Protein AF-A0AA42U5P4-F1 (afdb_monomer_lite)

Structure (mmCIF, N/CA/C/O backbone):
data_AF-A0AA42U5P4-F1
#
_entry.id   AF-A0AA42U5P4-F1
#
loop_
_atom_site.group_PDB
_atom_site.id
_atom_site.type_symbol
_atom_site.label_atom_id
_atom_site.label_alt_id
_atom_site.label_comp_id
_atom_site.label_asym_id
_atom_site.label_entity_id
_atom_site.label_seq_id
_atom_site.pdbx_PDB_ins_code
_atom_site.Cartn_x
_atom_site.Cartn_y
_atom_site.Cartn_z
_atom_site.occupancy
_atom_site.B_iso_or_equiv
_atom_site.auth_seq_id
_atom_site.auth_comp_id
_atom_site.auth_asym_id
_atom_site.auth_atom_id
_atom_site.pdbx_PDB_model_num
ATOM 1 N N . MET A 1 1 ? 31.113 5.257 3.069 1.00 41.31 1 MET A N 1
ATOM 2 C CA . MET A 1 1 ? 30.016 6.039 3.674 1.00 41.31 1 MET A CA 1
ATOM 3 C C . MET A 1 1 ? 28.881 5.056 3.934 1.00 41.31 1 MET A C 1
ATOM 5 O O . MET A 1 1 ? 28.190 4.724 2.992 1.00 41.31 1 MET A O 1
ATOM 9 N N . VAL A 1 2 ? 28.807 4.456 5.130 1.00 47.72 2 VAL A N 1
ATOM 10 C CA . VAL A 1 2 ? 27.861 3.355 5.463 1.00 47.72 2 VAL A CA 1
ATOM 11 C C . VAL A 1 2 ? 27.325 3.454 6.905 1.00 47.72 2 VAL A C 1
ATOM 13 O O . VAL A 1 2 ? 26.933 2.459 7.496 1.00 47.72 2 VAL A O 1
ATOM 16 N N . ALA A 1 3 ? 27.365 4.644 7.515 1.00 45.28 3 ALA A N 1
ATOM 17 C CA . ALA A 1 3 ? 27.029 4.824 8.934 1.00 45.28 3 ALA A CA 1
ATOM 18 C C . ALA A 1 3 ? 25.597 5.336 9.193 1.00 45.28 3 ALA A C 1
ATOM 20 O O . ALA A 1 3 ? 25.188 5.379 10.349 1.00 45.28 3 ALA A O 1
ATOM 21 N N . ASP A 1 4 ? 24.846 5.714 8.151 1.00 49.38 4 ASP A N 1
ATOM 22 C CA . ASP A 1 4 ? 23.522 6.346 8.302 1.00 49.38 4 ASP A CA 1
ATOM 23 C C . ASP A 1 4 ? 22.351 5.339 8.248 1.00 49.38 4 ASP A C 1
ATOM 25 O O . ASP A 1 4 ? 21.354 5.505 8.946 1.00 49.38 4 ASP A O 1
ATOM 29 N N . ASP A 1 5 ? 22.510 4.227 7.518 1.00 53.06 5 ASP A N 1
ATOM 30 C CA . ASP A 1 5 ? 21.469 3.196 7.340 1.00 53.06 5 ASP A CA 1
ATOM 31 C C . ASP A 1 5 ? 21.070 2.504 8.662 1.00 53.06 5 ASP A C 1
ATOM 33 O O . ASP A 1 5 ? 19.889 2.315 8.968 1.00 53.06 5 ASP A O 1
ATOM 37 N N . SER A 1 6 ? 22.058 2.226 9.521 1.00 57.41 6 SER A N 1
ATOM 38 C CA . SER A 1 6 ? 21.865 1.508 10.786 1.00 57.41 6 SER A CA 1
ATOM 39 C C . SER A 1 6 ? 20.959 2.240 11.781 1.00 57.41 6 SER A C 1
ATOM 41 O O . SER A 1 6 ? 20.293 1.591 12.586 1.00 57.41 6 SER A O 1
ATOM 43 N N . LEU A 1 7 ? 20.935 3.577 11.760 1.00 61.00 7 LEU A N 1
ATOM 44 C CA . LEU A 1 7 ? 20.117 4.391 12.671 1.00 61.00 7 LEU A CA 1
ATOM 45 C C . LEU A 1 7 ? 18.670 4.523 12.181 1.00 61.00 7 LEU A C 1
ATOM 47 O O . LEU A 1 7 ? 17.752 4.661 12.994 1.00 61.00 7 LEU A O 1
ATOM 51 N N . SER A 1 8 ? 18.465 4.471 10.866 1.00 63.03 8 SER A N 1
ATOM 52 C CA . SER A 1 8 ? 17.144 4.528 10.239 1.00 63.03 8 SER A CA 1
ATOM 53 C C . SER A 1 8 ? 16.389 3.221 10.467 1.00 63.03 8 SER A C 1
ATOM 55 O O . SER A 1 8 ? 15.308 3.249 11.047 1.00 63.03 8 SER A O 1
ATOM 57 N N . VAL A 1 9 ? 17.020 2.070 10.199 1.00 65.62 9 VAL A N 1
ATOM 58 C CA . VAL A 1 9 ? 16.452 0.737 10.488 1.00 65.62 9 VAL A CA 1
ATOM 59 C C . VAL A 1 9 ? 16.065 0.560 11.960 1.00 65.62 9 VAL A C 1
ATOM 61 O O . VAL A 1 9 ? 15.030 -0.035 12.266 1.00 65.62 9 VAL A O 1
ATOM 64 N N . GLN A 1 10 ? 16.881 1.073 12.885 1.00 65.00 10 GLN A N 1
ATOM 65 C CA . GLN A 1 10 ? 16.628 0.927 14.320 1.00 65.00 10 GLN A CA 1
ATOM 66 C C . GLN A 1 10 ? 15.450 1.790 14.786 1.00 65.00 10 GLN A C 1
ATOM 68 O O . GLN A 1 10 ? 14.668 1.347 15.625 1.00 65.00 10 GLN A O 1
ATOM 73 N N . ARG A 1 11 ? 15.276 2.987 14.207 1.00 67.88 11 ARG A N 1
ATOM 74 C CA . ARG A 1 11 ? 14.100 3.830 14.464 1.00 67.88 11 ARG A CA 1
ATOM 75 C C . ARG A 1 11 ? 12.823 3.190 13.938 1.00 67.88 11 ARG A C 1
ATOM 77 O O . ARG A 1 11 ? 11.856 3.111 14.688 1.00 67.88 11 ARG A O 1
ATOM 84 N N . THR A 1 12 ? 12.842 2.660 12.716 1.00 71.69 12 THR A N 1
ATOM 85 C CA . THR A 1 12 ? 11.687 1.955 12.153 1.00 71.69 12 THR A CA 1
ATOM 86 C C . THR A 1 12 ? 11.296 0.754 13.014 1.00 71.69 12 THR A C 1
ATOM 88 O O . THR A 1 12 ? 10.121 0.555 13.307 1.00 71.69 12 THR A O 1
ATOM 91 N N . ALA A 1 13 ? 12.275 -0.038 13.463 1.00 71.19 13 ALA A N 1
ATOM 92 C CA . ALA A 1 13 ? 12.022 -1.213 14.293 1.00 71.19 13 ALA A CA 1
ATOM 93 C C . ALA A 1 13 ? 11.376 -0.856 15.641 1.00 71.19 13 ALA A C 1
ATOM 95 O O . ALA A 1 13 ? 10.461 -1.559 16.069 1.00 71.19 13 ALA A O 1
ATOM 96 N N . SER A 1 14 ? 11.815 0.232 16.280 1.00 74.56 14 SER A N 1
ATOM 97 C CA . SER A 1 14 ? 11.209 0.735 17.517 1.00 74.56 14 SER A CA 1
ATOM 98 C C . SER A 1 14 ? 9.779 1.221 17.283 1.00 74.56 14 SER A C 1
ATOM 100 O O . SER A 1 14 ? 8.873 0.748 17.958 1.00 7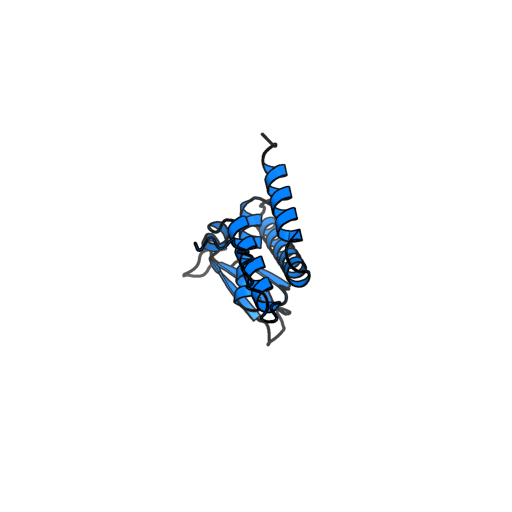4.56 14 SER A O 1
ATOM 102 N N . SER A 1 15 ? 9.545 2.054 16.265 1.00 75.00 15 SER A N 1
ATOM 103 C CA . SER A 1 15 ? 8.199 2.555 15.951 1.00 75.00 15 SER A CA 1
ATOM 104 C C . SER A 1 15 ? 7.228 1.439 15.550 1.00 75.00 15 SER A C 1
ATOM 106 O O . SER A 1 15 ? 6.056 1.476 15.900 1.00 75.00 15 SER A O 1
ATOM 108 N N . VAL A 1 16 ? 7.702 0.393 14.865 1.00 78.31 16 VAL A N 1
ATOM 109 C CA . VAL A 1 16 ? 6.887 -0.792 14.543 1.00 78.31 16 VAL A CA 1
ATOM 110 C C . VAL A 1 16 ? 6.649 -1.678 15.772 1.00 78.31 16 VAL A C 1
ATOM 112 O O . VAL A 1 16 ? 5.648 -2.390 15.826 1.00 78.31 16 VAL A O 1
ATOM 115 N N . ALA A 1 17 ? 7.546 -1.663 16.761 1.00 76.31 17 ALA A N 1
ATOM 116 C CA . ALA A 1 17 ? 7.347 -2.373 18.024 1.00 76.31 17 ALA A CA 1
ATOM 117 C C . ALA A 1 17 ? 6.299 -1.697 18.923 1.00 76.31 17 ALA A C 1
ATOM 119 O O . ALA A 1 17 ? 5.683 -2.387 19.732 1.00 76.31 17 ALA A O 1
ATOM 120 N N . GLU A 1 18 ? 6.086 -0.389 18.759 1.00 76.25 18 GLU A N 1
ATOM 121 C CA . GLU A 1 18 ? 5.035 0.379 19.441 1.00 76.25 18 GLU A CA 1
ATOM 122 C C . GLU A 1 18 ? 3.641 0.171 18.818 1.00 76.25 18 GLU A C 1
ATOM 124 O O . GLU A 1 18 ? 2.630 0.457 19.456 1.00 76.25 18 GLU A O 1
ATOM 129 N N . LEU A 1 19 ? 3.562 -0.388 17.603 1.00 79.81 19 LEU A N 1
ATOM 130 C CA . LEU A 1 19 ? 2.298 -0.757 16.963 1.00 79.81 19 LEU A CA 1
ATOM 131 C C . LEU A 1 19 ? 1.637 -1.971 17.639 1.00 79.81 19 LEU A C 1
ATOM 133 O O . LEU A 1 19 ? 2.303 -2.911 18.082 1.00 79.81 19 LEU A O 1
ATOM 137 N N . GLY A 1 20 ? 0.300 -2.006 17.616 1.00 81.12 20 GLY A N 1
ATOM 138 C CA . GLY A 1 20 ? -0.477 -3.164 18.059 1.00 81.12 20 GLY A CA 1
ATOM 139 C C . GLY A 1 20 ? -0.158 -4.436 17.257 1.00 81.12 20 GLY A C 1
ATOM 140 O O . GLY A 1 20 ? 0.318 -4.386 16.122 1.00 81.12 20 GLY A O 1
ATOM 141 N N . ASN A 1 21 ? -0.448 -5.617 17.820 1.00 83.25 21 ASN A N 1
ATOM 142 C CA . ASN A 1 21 ? -0.131 -6.906 17.176 1.00 83.25 21 ASN A CA 1
ATOM 143 C C . ASN A 1 21 ? -0.725 -7.044 15.759 1.00 83.25 21 ASN A C 1
ATOM 145 O O . ASN A 1 21 ? -0.071 -7.586 14.865 1.00 83.25 21 ASN A O 1
ATOM 149 N N . ALA A 1 22 ? -1.948 -6.545 15.548 1.00 84.56 22 ALA A N 1
ATOM 150 C CA . ALA A 1 22 ? -2.610 -6.568 14.245 1.00 84.56 22 ALA A CA 1
ATOM 151 C C . ALA A 1 22 ? -1.879 -5.683 13.222 1.00 84.56 22 ALA A C 1
ATOM 153 O O . ALA A 1 22 ? -1.559 -6.139 12.125 1.00 84.56 22 ALA A O 1
ATOM 154 N N . ASP A 1 23 ? -1.526 -4.459 13.612 1.00 86.06 23 ASP A N 1
ATOM 155 C CA . ASP A 1 23 ? -0.796 -3.510 12.767 1.00 86.06 23 ASP A CA 1
ATOM 156 C C . ASP A 1 23 ? 0.607 -3.987 12.434 1.00 86.06 23 ASP A C 1
ATOM 158 O O . ASP A 1 23 ? 1.066 -3.847 11.305 1.00 86.06 23 ASP A O 1
ATOM 162 N N . ARG A 1 24 ? 1.292 -4.598 13.402 1.00 88.00 24 ARG A N 1
ATOM 163 C CA . ARG A 1 24 ? 2.614 -5.173 13.178 1.00 88.00 24 ARG A CA 1
ATOM 164 C C . ARG A 1 24 ? 2.552 -6.315 12.165 1.00 88.00 24 ARG A C 1
ATOM 166 O O . ARG A 1 24 ? 3.417 -6.411 11.295 1.00 88.00 24 ARG A O 1
ATOM 173 N N . SER A 1 25 ? 1.523 -7.157 12.245 1.00 89.75 25 SER A N 1
ATOM 174 C CA . SER A 1 25 ? 1.271 -8.209 11.254 1.00 89.75 25 SER A CA 1
ATOM 175 C C . SER A 1 25 ? 0.972 -7.622 9.872 1.00 89.75 25 SER A C 1
ATOM 177 O O . SER A 1 25 ? 1.515 -8.080 8.865 1.00 89.75 25 SER A O 1
ATOM 179 N N . LEU A 1 26 ? 0.153 -6.571 9.810 1.00 90.81 26 LEU A N 1
ATOM 180 C CA . LEU A 1 26 ? -0.174 -5.851 8.580 1.00 90.81 26 LEU A CA 1
ATOM 181 C C . LEU A 1 26 ? 1.074 -5.210 7.951 1.00 90.81 26 LEU A C 1
ATOM 183 O O . LEU A 1 26 ? 1.333 -5.395 6.765 1.00 90.81 26 LEU A O 1
ATOM 187 N N . TYR A 1 27 ? 1.901 -4.543 8.755 1.00 90.75 27 TYR A N 1
ATOM 188 C CA . TYR A 1 27 ? 3.159 -3.939 8.321 1.00 90.75 27 TYR A CA 1
ATOM 189 C C . TYR A 1 27 ? 4.138 -4.982 7.775 1.00 90.75 27 TYR A C 1
ATOM 191 O O . TYR A 1 27 ? 4.740 -4.764 6.728 1.00 90.75 27 TYR A O 1
ATOM 199 N N . MET A 1 28 ? 4.278 -6.139 8.435 1.00 91.25 28 MET A N 1
ATOM 200 C CA . MET A 1 28 ? 5.138 -7.222 7.941 1.00 91.25 28 MET A CA 1
ATOM 201 C C . MET A 1 28 ? 4.674 -7.755 6.579 1.00 91.25 28 MET A C 1
ATOM 203 O O . MET A 1 28 ? 5.508 -8.001 5.708 1.00 91.25 28 MET A O 1
ATOM 207 N N .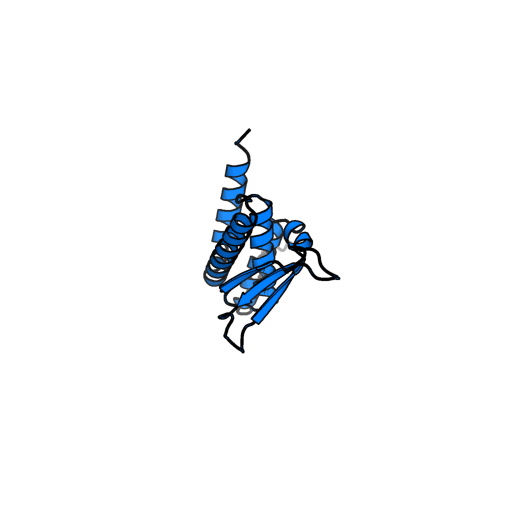 GLN A 1 29 ? 3.362 -7.887 6.374 1.00 92.62 29 GLN A N 1
ATOM 208 C CA . GLN A 1 29 ? 2.792 -8.305 5.090 1.00 92.62 29 GLN A CA 1
ATOM 209 C C . GLN A 1 29 ? 3.040 -7.267 3.988 1.00 92.62 29 GLN A C 1
ATOM 211 O O . GLN A 1 29 ? 3.518 -7.614 2.908 1.00 92.62 29 GLN A O 1
ATOM 216 N N . ILE A 1 30 ? 2.796 -5.986 4.281 1.00 92.88 30 ILE A N 1
ATOM 217 C CA . ILE A 1 30 ? 3.066 -4.877 3.358 1.00 92.88 30 ILE A CA 1
ATOM 218 C C . ILE A 1 30 ? 4.549 -4.838 2.993 1.00 92.88 30 ILE A C 1
ATOM 220 O O . ILE A 1 30 ? 4.883 -4.812 1.812 1.00 92.88 30 ILE A O 1
ATOM 224 N N . ARG A 1 31 ? 5.438 -4.897 3.990 1.00 92.31 31 ARG A N 1
ATOM 225 C CA . ARG A 1 31 ? 6.889 -4.905 3.791 1.00 92.31 31 ARG A CA 1
ATOM 226 C C . ARG A 1 31 ? 7.321 -6.043 2.871 1.00 92.31 31 ARG A C 1
ATOM 228 O O . ARG A 1 31 ? 8.083 -5.808 1.942 1.00 92.31 31 ARG A O 1
ATOM 235 N N . ALA A 1 32 ? 6.811 -7.255 3.089 1.00 91.44 32 ALA A N 1
ATOM 236 C CA . ALA A 1 32 ? 7.109 -8.401 2.233 1.00 91.44 32 ALA A CA 1
ATOM 237 C C . ALA A 1 32 ? 6.568 -8.241 0.798 1.00 91.44 32 ALA A C 1
ATOM 239 O O . ALA A 1 32 ? 7.112 -8.833 -0.134 1.00 91.44 32 ALA A O 1
ATOM 240 N N . GLY A 1 33 ? 5.492 -7.473 0.608 1.00 91.31 33 GLY A N 1
ATOM 241 C CA . GLY A 1 33 ? 4.978 -7.104 -0.711 1.00 91.31 33 GLY A CA 1
ATOM 242 C C . GLY A 1 33 ? 5.848 -6.055 -1.407 1.00 91.31 33 GLY A C 1
ATOM 243 O O . GLY A 1 33 ? 6.216 -6.240 -2.563 1.00 91.31 33 GLY A O 1
ATOM 244 N N . VAL A 1 34 ? 6.231 -4.993 -0.694 1.00 91.44 34 VAL A N 1
ATOM 245 C CA . VAL A 1 34 ? 7.108 -3.928 -1.212 1.00 91.44 34 VAL A CA 1
ATOM 246 C C . VAL A 1 34 ? 8.504 -4.467 -1.527 1.00 91.44 34 VAL A C 1
ATOM 248 O O . VAL A 1 34 ? 9.044 -4.159 -2.578 1.00 91.44 34 VAL A O 1
ATOM 251 N N . GLU A 1 35 ? 9.066 -5.336 -0.686 1.00 90.88 35 GLU A N 1
ATOM 252 C CA . GLU A 1 35 ? 10.370 -5.961 -0.945 1.00 90.88 35 GLU A CA 1
ATOM 253 C C . GLU A 1 35 ? 10.357 -6.804 -2.227 1.00 90.88 35 GLU A C 1
ATOM 255 O O . GLU A 1 35 ? 11.290 -6.739 -3.028 1.00 90.88 35 GLU A O 1
ATOM 260 N N . ARG A 1 36 ? 9.272 -7.554 -2.470 1.00 89.62 36 ARG A N 1
ATOM 261 C CA . ARG A 1 36 ? 9.088 -8.267 -3.741 1.00 89.62 36 ARG A CA 1
ATOM 262 C C . ARG A 1 36 ? 8.993 -7.299 -4.912 1.00 89.62 36 ARG A C 1
ATOM 264 O O . ARG A 1 36 ? 9.642 -7.526 -5.924 1.00 89.62 36 ARG A O 1
ATOM 271 N N . LEU A 1 37 ? 8.242 -6.217 -4.753 1.00 88.56 37 LEU A N 1
ATOM 272 C CA . LEU A 1 37 ? 8.072 -5.197 -5.780 1.00 88.56 37 LEU A CA 1
ATOM 273 C C . LEU A 1 37 ? 9.390 -4.485 -6.141 1.00 88.56 37 LEU A C 1
ATOM 275 O O . LEU A 1 37 ? 9.671 -4.239 -7.318 1.00 88.56 37 LEU A O 1
ATOM 279 N N . ASP A 1 38 ? 10.211 -4.167 -5.140 1.00 88.31 38 ASP A N 1
ATOM 280 C CA . ASP A 1 38 ? 11.550 -3.612 -5.336 1.00 88.31 38 ASP A CA 1
ATOM 281 C C . ASP A 1 38 ? 12.452 -4.625 -6.051 1.00 88.31 38 ASP A C 1
ATOM 283 O O . ASP A 1 38 ? 13.098 -4.275 -7.041 1.00 88.31 38 ASP A O 1
ATOM 287 N N . ALA A 1 39 ? 12.417 -5.899 -5.643 1.00 87.50 39 ALA A N 1
ATOM 288 C CA . ALA A 1 39 ? 13.165 -6.967 -6.304 1.00 87.50 39 ALA A CA 1
ATOM 289 C C . ALA A 1 39 ? 12.745 -7.160 -7.774 1.00 87.50 39 ALA A C 1
ATOM 291 O O . ALA A 1 39 ? 13.606 -7.317 -8.640 1.00 87.50 39 ALA A O 1
ATOM 292 N N . GLU A 1 40 ? 11.447 -7.077 -8.086 1.00 86.06 40 GLU A N 1
ATOM 293 C CA . GLU A 1 40 ? 10.932 -7.088 -9.464 1.00 86.06 40 GLU A CA 1
ATOM 294 C C . GLU A 1 40 ? 11.427 -5.888 -10.285 1.00 86.06 40 GLU A C 1
ATOM 296 O O . GLU A 1 40 ? 11.607 -5.989 -11.501 1.00 86.06 40 GLU A O 1
ATOM 301 N N . SER A 1 41 ? 11.678 -4.758 -9.623 1.00 81.69 41 SER A N 1
ATOM 302 C CA . SER A 1 41 ? 12.214 -3.539 -10.234 1.00 81.69 41 SER A CA 1
ATOM 303 C C . SER A 1 41 ? 13.750 -3.509 -10.279 1.00 81.69 41 SER A C 1
ATOM 305 O O . SER A 1 41 ? 14.324 -2.569 -10.828 1.00 81.69 41 SER A O 1
ATOM 307 N N . GLY A 1 42 ? 14.426 -4.519 -9.717 1.00 84.19 42 GLY A N 1
ATOM 308 C CA . GLY A 1 42 ? 15.885 -4.568 -9.589 1.00 84.19 42 GLY A CA 1
ATOM 309 C C . GLY A 1 42 ? 16.453 -3.571 -8.575 1.00 84.19 42 GLY A C 1
ATOM 310 O O . GLY A 1 42 ? 17.628 -3.211 -8.658 1.00 84.19 42 GLY A O 1
ATOM 311 N N . LYS A 1 43 ? 15.623 -3.097 -7.644 1.00 83.69 43 LYS A N 1
ATOM 312 C CA . LYS A 1 43 ? 15.994 -2.159 -6.588 1.00 83.69 43 LYS A CA 1
ATOM 313 C C . LYS A 1 43 ? 16.181 -2.905 -5.266 1.00 83.69 43 LYS A C 1
ATOM 315 O O . LYS A 1 43 ? 15.532 -3.917 -5.014 1.00 83.69 43 LYS A O 1
ATOM 320 N N . GLN A 1 44 ? 17.108 -2.427 -4.441 1.00 84.62 44 GLN A N 1
ATOM 321 C CA . GLN A 1 44 ? 17.291 -2.946 -3.088 1.00 84.62 44 GLN A CA 1
ATOM 322 C C . GLN A 1 44 ? 16.340 -2.248 -2.112 1.00 84.62 44 GLN A C 1
ATOM 324 O O . GLN A 1 44 ? 15.742 -1.223 -2.428 1.00 84.62 44 GLN A O 1
ATOM 329 N N . TRP A 1 45 ? 16.196 -2.815 -0.918 1.00 84.81 45 TRP A N 1
ATOM 330 C CA . TRP A 1 45 ? 15.463 -2.154 0.152 1.00 84.81 45 TRP A CA 1
ATOM 331 C C . TRP A 1 45 ? 16.182 -0.856 0.544 1.00 84.81 45 TRP A C 1
ATOM 333 O O . TRP A 1 45 ? 17.305 -0.901 1.040 1.00 84.81 45 TRP A O 1
ATOM 343 N N . ASP A 1 46 ? 15.522 0.281 0.331 1.00 86.44 46 ASP A N 1
ATOM 344 C CA . ASP A 1 46 ? 16.044 1.620 0.617 1.00 86.44 46 ASP A CA 1
ATOM 345 C C . ASP A 1 46 ? 15.038 2.424 1.471 1.00 86.44 46 ASP A C 1
ATOM 347 O O . ASP A 1 46 ? 13.896 2.010 1.695 1.00 86.44 46 ASP A O 1
ATOM 351 N N . GLU A 1 47 ? 15.400 3.648 1.870 1.00 84.62 47 GLU A N 1
ATOM 352 C CA . GLU A 1 47 ? 14.504 4.580 2.584 1.00 84.62 47 GLU A CA 1
ATOM 353 C C . GLU A 1 47 ? 13.169 4.837 1.862 1.00 84.62 47 GLU A C 1
ATOM 355 O O . GLU A 1 47 ? 12.144 5.123 2.478 1.00 84.62 47 GLU A O 1
ATOM 360 N N . SER A 1 48 ? 13.163 4.753 0.531 1.00 87.50 48 SER A N 1
ATOM 361 C CA . SER A 1 48 ? 11.935 4.867 -0.264 1.00 87.50 48 SER A CA 1
ATOM 362 C C . SER A 1 48 ? 10.962 3.722 0.032 1.00 87.50 48 SER A C 1
ATOM 364 O O . SER A 1 48 ? 9.763 3.952 0.164 1.00 87.50 48 SER A O 1
ATOM 366 N N . SER A 1 49 ? 11.479 2.501 0.162 1.00 89.25 49 SER A N 1
ATOM 367 C CA . SER A 1 49 ? 10.711 1.285 0.447 1.00 89.25 49 SER A CA 1
ATOM 368 C C . SER A 1 49 ? 10.146 1.314 1.869 1.00 89.25 49 SER A C 1
ATOM 370 O O . SER A 1 49 ? 9.000 0.920 2.097 1.00 89.25 49 SER A O 1
ATOM 372 N N . GLN A 1 50 ? 10.915 1.870 2.810 1.00 89.06 50 GLN A N 1
ATOM 373 C CA . GLN A 1 50 ? 10.494 2.168 4.183 1.00 89.06 50 GLN A CA 1
ATOM 374 C C . GLN A 1 50 ? 9.307 3.139 4.221 1.00 89.06 50 GLN A C 1
ATOM 376 O O . GLN A 1 50 ? 8.236 2.793 4.725 1.00 89.06 50 GLN A O 1
ATOM 381 N N . ARG A 1 51 ? 9.459 4.320 3.600 1.00 90.69 51 ARG A N 1
ATOM 382 C CA . ARG A 1 51 ? 8.391 5.333 3.503 1.00 90.69 51 ARG A CA 1
ATOM 383 C C . ARG A 1 51 ? 7.142 4.762 2.847 1.00 90.69 51 ARG A C 1
ATOM 385 O O . ARG A 1 51 ? 6.058 4.862 3.414 1.00 90.69 51 ARG A O 1
ATOM 392 N N . MET A 1 52 ? 7.317 4.058 1.728 1.00 91.75 52 MET A N 1
ATOM 393 C CA . MET A 1 52 ? 6.219 3.402 1.028 1.00 91.75 52 MET A CA 1
ATOM 394 C C . MET A 1 52 ? 5.493 2.402 1.929 1.00 91.75 52 MET A C 1
ATOM 396 O O . MET A 1 52 ? 4.272 2.457 2.030 1.00 91.75 52 MET A O 1
ATOM 400 N N . SER A 1 53 ? 6.217 1.526 2.627 1.00 92.19 53 SER A N 1
ATOM 401 C CA . SER A 1 53 ? 5.612 0.530 3.520 1.00 92.19 53 SER A CA 1
ATOM 402 C C . SER A 1 53 ? 4.822 1.179 4.659 1.00 92.19 53 SER A C 1
ATOM 404 O O . SER A 1 53 ? 3.718 0.738 4.980 1.00 92.19 53 SER A O 1
ATOM 406 N N . ALA A 1 54 ? 5.348 2.256 5.244 1.00 91.56 54 ALA A N 1
ATOM 407 C CA . ALA A 1 54 ? 4.670 2.985 6.308 1.00 91.56 54 ALA A CA 1
ATOM 408 C C . ALA A 1 54 ? 3.425 3.735 5.808 1.00 91.56 54 ALA A C 1
ATOM 410 O O . ALA A 1 54 ? 2.378 3.684 6.450 1.00 91.56 54 ALA A O 1
ATOM 411 N N . SER A 1 55 ? 3.487 4.387 4.645 1.00 93.31 55 SER A N 1
ATOM 412 C CA . SER A 1 55 ? 2.317 5.054 4.057 1.00 93.31 55 SER A CA 1
ATOM 413 C C . SER A 1 55 ? 1.240 4.062 3.614 1.00 93.31 55 SER A C 1
ATOM 415 O O . SER A 1 55 ? 0.049 4.319 3.792 1.00 93.31 55 SER A O 1
ATOM 417 N N . LEU A 1 56 ? 1.639 2.893 3.104 1.00 93.06 56 LEU A N 1
ATOM 418 C CA . LEU A 1 56 ? 0.715 1.805 2.790 1.00 93.06 56 LEU A CA 1
ATOM 419 C C . LEU A 1 56 ? 0.028 1.248 4.042 1.00 93.06 56 LEU A C 1
ATOM 421 O O . LEU A 1 56 ? -1.147 0.894 3.967 1.00 93.06 56 LEU A O 1
ATOM 425 N N . LEU A 1 57 ? 0.717 1.208 5.190 1.00 92.12 57 LEU A N 1
ATOM 426 C CA . LEU A 1 57 ? 0.105 0.829 6.465 1.00 92.12 57 LEU A CA 1
ATOM 427 C C . LEU A 1 57 ? -1.009 1.810 6.847 1.00 92.12 57 LEU A C 1
ATOM 429 O O . LEU A 1 57 ? -2.108 1.376 7.180 1.00 92.12 57 LEU A O 1
ATOM 433 N N . VAL A 1 58 ? -0.763 3.120 6.743 1.00 91.62 58 VAL A N 1
ATOM 434 C CA . VAL A 1 58 ? -1.793 4.142 7.000 1.00 91.62 58 VAL A CA 1
ATOM 435 C C . VAL A 1 58 ? -2.983 3.959 6.069 1.00 91.62 58 VAL A C 1
ATOM 437 O O . VAL A 1 58 ? -4.108 3.884 6.549 1.00 91.62 58 VAL A O 1
ATOM 440 N N . LEU A 1 59 ? -2.742 3.815 4.762 1.00 91.94 59 LEU A N 1
ATOM 441 C CA . LEU A 1 59 ? -3.806 3.599 3.781 1.00 91.94 59 LEU A CA 1
ATOM 442 C C . LEU A 1 59 ? -4.646 2.368 4.125 1.00 91.94 59 LEU A C 1
ATOM 444 O O . LEU A 1 59 ? -5.873 2.431 4.091 1.00 91.94 59 LEU A O 1
ATOM 448 N N . ALA A 1 60 ? -3.991 1.253 4.450 1.00 91.31 60 ALA A N 1
ATOM 449 C CA . ALA A 1 60 ? -4.661 0.023 4.834 1.00 91.31 60 ALA A CA 1
ATOM 450 C C . ALA A 1 60 ? -5.580 0.274 6.041 1.00 91.31 60 ALA A C 1
ATOM 452 O O . ALA A 1 60 ? -6.756 -0.076 6.002 1.00 91.31 60 ALA A O 1
ATOM 453 N N . LYS A 1 61 ? -5.094 0.976 7.066 1.00 89.06 61 LYS A N 1
ATOM 454 C CA . LYS A 1 61 ? -5.885 1.303 8.257 1.00 89.06 61 LYS A CA 1
ATOM 455 C C . LYS A 1 61 ? -7.028 2.277 7.987 1.00 89.06 61 LYS A C 1
ATOM 457 O O . LYS A 1 61 ? -8.142 2.022 8.431 1.00 89.06 61 LYS A O 1
ATOM 462 N N . GLU A 1 62 ? -6.788 3.352 7.238 1.00 89.06 62 GLU A N 1
ATOM 463 C CA . GLU A 1 62 ? -7.829 4.326 6.871 1.00 89.06 62 GLU A CA 1
ATOM 464 C C . GLU A 1 62 ? -8.958 3.677 6.065 1.00 89.06 62 GLU A C 1
ATOM 466 O O . GLU A 1 62 ? -10.124 4.028 6.222 1.00 89.06 62 GLU A O 1
ATOM 471 N N . GLN A 1 63 ? -8.623 2.691 5.233 1.00 88.56 63 GLN A N 1
ATOM 472 C CA . GLN A 1 63 ? -9.586 1.929 4.441 1.00 88.56 63 GLN A CA 1
ATOM 473 C C . GLN A 1 63 ? -10.167 0.714 5.199 1.00 88.56 63 GLN A C 1
ATOM 475 O O . GLN A 1 63 ? -10.982 -0.033 4.653 1.00 88.56 63 GLN A O 1
ATOM 480 N N . GLY A 1 64 ? -9.753 0.487 6.450 1.00 87.19 64 GLY A N 1
ATOM 481 C CA . GLY A 1 64 ? -10.229 -0.608 7.296 1.00 87.19 64 GLY A CA 1
ATOM 482 C C . GLY A 1 64 ? -9.782 -2.004 6.846 1.00 87.19 64 GLY A C 1
ATOM 483 O O . GLY A 1 64 ? -10.526 -2.972 7.027 1.00 87.19 64 GLY A O 1
ATOM 484 N N . PHE A 1 65 ? -8.611 -2.125 6.219 1.00 90.00 65 PHE A N 1
ATOM 485 C CA . PHE A 1 65 ? -7.973 -3.397 5.872 1.00 90.00 65 PHE A CA 1
ATOM 486 C C . PHE A 1 65 ? -7.508 -4.103 7.143 1.00 90.00 65 PHE A C 1
ATOM 488 O O . PHE A 1 65 ? -6.897 -3.498 8.021 1.00 90.00 65 PHE A O 1
ATOM 495 N N . SER A 1 66 ? -7.782 -5.398 7.232 1.00 85.94 66 SER A N 1
ATOM 496 C CA . SER A 1 66 ? -7.305 -6.250 8.323 1.00 85.94 66 SER A CA 1
ATOM 497 C C . SER A 1 66 ? -6.045 -7.016 7.927 1.00 85.94 66 SER A C 1
ATOM 499 O O . SER A 1 66 ? -5.257 -7.397 8.791 1.00 85.94 66 SER A O 1
ATOM 501 N N . ARG A 1 67 ? -5.838 -7.242 6.624 1.00 89.25 67 ARG A N 1
ATOM 502 C CA . ARG A 1 67 ? -4.626 -7.859 6.078 1.00 89.25 67 ARG A CA 1
ATOM 503 C C . ARG A 1 67 ? -4.334 -7.354 4.665 1.00 89.25 67 ARG A C 1
ATOM 505 O O . ARG A 1 67 ? -5.210 -6.810 3.999 1.00 89.25 67 ARG A O 1
ATOM 512 N N . VAL A 1 68 ? -3.097 -7.531 4.215 1.00 92.50 68 VAL A N 1
ATOM 513 C CA . VAL A 1 68 ? -2.662 -7.188 2.854 1.00 92.50 68 VAL A CA 1
ATOM 514 C C . VAL A 1 68 ? -2.010 -8.431 2.278 1.00 92.50 68 VAL A C 1
ATOM 516 O O . VAL A 1 68 ? -0.914 -8.801 2.677 1.00 92.50 68 VAL A O 1
ATOM 519 N N . ASP A 1 69 ? -2.702 -9.085 1.355 1.00 90.06 69 ASP A N 1
ATOM 520 C CA . ASP A 1 69 ? -2.225 -10.308 0.715 1.00 90.06 69 ASP A CA 1
ATOM 521 C C . ASP A 1 69 ? -1.305 -9.984 -0.475 1.00 90.06 69 ASP A C 1
ATOM 523 O O . ASP A 1 69 ? -0.326 -10.691 -0.724 1.00 90.06 69 ASP A O 1
ATOM 527 N N . HIS A 1 70 ? -1.574 -8.883 -1.190 1.00 89.62 70 HIS A N 1
ATOM 528 C CA . HIS A 1 70 ? -0.778 -8.472 -2.347 1.00 89.62 70 HIS A CA 1
ATOM 529 C C . HIS A 1 70 ? -0.511 -6.964 -2.372 1.00 89.62 70 HIS A C 1
ATOM 531 O O . HIS A 1 70 ? -1.407 -6.157 -2.124 1.00 89.62 70 HIS A O 1
ATOM 537 N N . VAL A 1 71 ? 0.715 -6.588 -2.745 1.00 91.62 71 VAL A N 1
ATOM 538 C CA . VAL A 1 71 ? 1.112 -5.211 -3.067 1.00 91.62 71 VAL A CA 1
ATOM 539 C C . VAL A 1 71 ? 1.589 -5.206 -4.511 1.00 91.62 71 VAL A C 1
ATOM 541 O O . VAL A 1 71 ? 2.502 -5.952 -4.854 1.00 91.62 71 VAL A O 1
ATOM 544 N N . VAL A 1 72 ? 0.956 -4.408 -5.365 1.00 90.44 72 VAL A N 1
ATOM 545 C CA . VAL A 1 72 ? 1.254 -4.374 -6.803 1.00 90.44 72 VAL A CA 1
ATOM 546 C C . VAL A 1 72 ? 1.294 -2.944 -7.319 1.00 90.44 72 VAL A C 1
ATOM 548 O O . VAL A 1 72 ? 0.564 -2.075 -6.847 1.00 90.44 72 VAL A O 1
ATOM 551 N N . LEU A 1 73 ? 2.125 -2.695 -8.325 1.00 91.19 73 LEU A N 1
ATOM 552 C CA . LEU A 1 73 ? 2.135 -1.429 -9.053 1.00 91.19 73 LEU A CA 1
ATOM 553 C C . LEU A 1 73 ? 1.151 -1.449 -10.219 1.00 91.19 73 LEU A C 1
ATOM 555 O O . LEU A 1 73 ? 0.807 -2.503 -10.757 1.00 91.19 73 LEU A O 1
ATOM 559 N N . ASN A 1 74 ? 0.715 -0.268 -10.648 1.00 90.69 74 ASN A N 1
ATOM 560 C CA . ASN A 1 74 ? -0.074 -0.154 -11.862 1.00 90.69 74 ASN A CA 1
ATOM 561 C C . ASN A 1 74 ? 0.758 -0.519 -13.100 1.00 90.69 74 ASN A C 1
ATOM 563 O O . ASN A 1 74 ? 1.926 -0.141 -13.245 1.00 90.69 74 ASN A O 1
ATOM 567 N N . ASN A 1 75 ? 0.099 -1.193 -14.038 1.00 87.19 75 ASN A N 1
ATOM 568 C CA . ASN A 1 75 ? 0.610 -1.345 -15.391 1.00 87.19 75 ASN A CA 1
ATOM 569 C C . ASN A 1 75 ? 0.465 -0.005 -16.146 1.00 87.19 75 ASN A C 1
ATOM 571 O O . ASN A 1 75 ? -0.479 0.739 -15.849 1.00 87.19 75 ASN A O 1
ATOM 575 N N . PRO A 1 76 ? 1.360 0.329 -17.097 1.00 86.50 76 PRO A N 1
ATOM 576 C CA . PRO A 1 76 ? 1.222 1.554 -17.873 1.00 86.50 76 PRO A CA 1
ATOM 577 C C . PRO A 1 76 ? -0.061 1.518 -18.711 1.00 86.50 76 PRO A C 1
ATOM 579 O O . PRO A 1 76 ? -0.366 0.513 -19.359 1.00 86.50 76 PRO A O 1
ATOM 582 N N . THR A 1 77 ? -0.801 2.621 -18.694 1.00 87.50 77 THR A N 1
ATOM 583 C CA . THR A 1 77 ? -1.992 2.868 -19.519 1.00 87.50 77 THR A CA 1
ATOM 584 C C . THR A 1 77 ? -1.828 4.198 -20.256 1.00 87.50 77 THR A C 1
ATOM 586 O O . THR A 1 77 ? -0.849 4.909 -20.043 1.00 87.50 77 THR A O 1
ATOM 589 N N . GLU A 1 78 ? -2.784 4.577 -21.106 1.00 85.31 78 GLU A N 1
ATOM 590 C CA . GLU A 1 78 ? -2.751 5.870 -21.815 1.00 85.31 78 GLU A CA 1
ATOM 591 C C . GLU A 1 78 ? -2.724 7.088 -20.874 1.00 85.31 78 GLU A C 1
ATOM 593 O O . GLU A 1 78 ? -2.327 8.174 -21.286 1.00 85.31 78 GLU A O 1
ATOM 598 N N . SER A 1 79 ? -3.137 6.923 -19.612 1.00 85.44 79 SER A N 1
ATOM 599 C CA . SER A 1 79 ? -3.217 8.012 -18.628 1.00 85.44 79 SER A CA 1
ATOM 600 C C . SER A 1 79 ? -2.275 7.864 -17.434 1.00 85.44 79 SER A C 1
ATOM 602 O O . SER A 1 79 ? -2.123 8.830 -16.696 1.00 85.44 79 SER A O 1
ATOM 604 N N . LEU A 1 80 ? -1.678 6.688 -17.208 1.00 85.88 80 LEU A N 1
ATOM 605 C CA . LEU A 1 80 ? -0.832 6.422 -16.040 1.00 85.88 80 LEU A CA 1
ATOM 606 C C . LEU A 1 80 ? 0.480 5.767 -16.46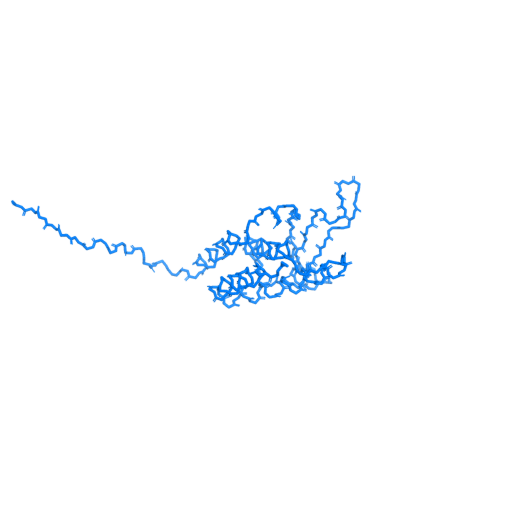9 1.00 85.88 80 LEU A C 1
ATOM 608 O O . LEU A 1 80 ? 0.469 4.740 -17.155 1.00 85.88 80 LEU A O 1
ATOM 612 N N . ALA A 1 81 ? 1.612 6.302 -16.008 1.00 86.75 81 ALA A N 1
ATOM 613 C CA . ALA A 1 81 ? 2.907 5.660 -16.211 1.00 86.75 81 ALA A CA 1
ATOM 614 C C . ALA A 1 81 ? 3.018 4.351 -15.408 1.00 86.75 81 ALA A C 1
ATOM 616 O O . ALA A 1 81 ? 2.281 4.120 -14.447 1.00 86.75 81 ALA A O 1
ATOM 617 N N . ARG A 1 82 ? 3.954 3.471 -15.786 1.00 85.69 82 ARG A N 1
ATOM 618 C CA . ARG A 1 82 ? 4.235 2.239 -15.030 1.00 85.69 82 ARG A CA 1
ATOM 619 C C . ARG A 1 82 ? 4.724 2.600 -13.626 1.00 85.69 82 ARG A C 1
ATOM 621 O O . ARG A 1 82 ? 5.693 3.342 -13.501 1.00 85.69 82 ARG A O 1
ATOM 628 N N . GLY A 1 83 ? 4.097 2.047 -12.592 1.00 87.31 83 GLY A N 1
ATOM 629 C CA . GLY A 1 83 ? 4.498 2.300 -11.206 1.00 87.31 83 GLY A CA 1
ATOM 630 C C . GLY A 1 83 ? 4.093 3.657 -10.633 1.00 87.31 83 GLY A C 1
ATOM 631 O O . GLY A 1 83 ? 4.523 4.004 -9.537 1.00 87.31 83 GLY A O 1
ATOM 632 N N . GLU A 1 84 ? 3.249 4.419 -11.325 1.00 90.44 84 GLU A N 1
ATOM 633 C CA . GLU A 1 84 ? 2.716 5.695 -10.845 1.00 90.44 84 GLU A CA 1
ATOM 634 C C . GLU A 1 84 ? 1.733 5.533 -9.672 1.00 90.44 84 GLU A C 1
ATOM 636 O O . GLU A 1 84 ? 1.659 6.392 -8.786 1.00 90.44 84 GLU A O 1
ATOM 641 N N . LYS A 1 85 ? 1.004 4.412 -9.633 1.00 92.00 85 LYS A N 1
ATOM 642 C CA . LYS A 1 85 ? 0.124 4.034 -8.521 1.00 92.00 85 LYS A CA 1
ATOM 643 C C . LYS A 1 85 ? 0.533 2.692 -7.935 1.00 92.00 85 LYS A C 1
ATOM 645 O O . LYS A 1 85 ? 0.855 1.757 -8.668 1.00 92.00 85 LYS A O 1
ATOM 650 N N . VAL A 1 86 ? 0.424 2.599 -6.618 1.00 91.81 86 VAL A N 1
ATOM 651 C CA . VAL 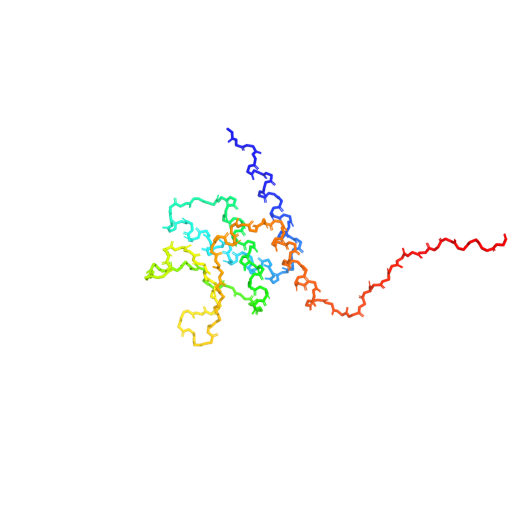A 1 86 ? 0.556 1.368 -5.849 1.00 91.81 86 VAL A CA 1
ATOM 652 C C . VAL A 1 86 ? -0.818 0.937 -5.352 1.00 91.81 86 VAL A C 1
ATOM 654 O O . VAL A 1 86 ? -1.643 1.763 -4.951 1.00 91.81 86 VAL A O 1
ATOM 657 N N . PHE A 1 87 ? -1.072 -0.364 -5.407 1.00 92.06 87 PHE A N 1
ATOM 658 C CA . PHE A 1 87 ? -2.300 -0.982 -4.946 1.00 92.06 87 PHE A CA 1
ATOM 659 C C . PHE A 1 87 ? -1.998 -2.021 -3.879 1.00 92.06 87 PHE A C 1
ATOM 661 O O . PHE A 1 87 ? -1.107 -2.851 -4.046 1.00 92.06 87 PHE A O 1
ATOM 668 N N . ILE A 1 88 ? -2.798 -1.998 -2.822 1.00 92.75 88 ILE A N 1
ATOM 669 C CA . ILE A 1 88 ? -2.863 -3.057 -1.820 1.00 92.75 88 ILE A CA 1
ATOM 670 C C . ILE A 1 88 ? -4.137 -3.859 -2.044 1.00 92.75 88 ILE A C 1
ATOM 672 O O . ILE A 1 88 ? -5.183 -3.290 -2.359 1.00 92.75 88 ILE A O 1
ATOM 676 N N . VAL A 1 89 ? -4.049 -5.176 -1.910 1.00 92.44 89 VAL A N 1
ATOM 677 C CA . VAL A 1 89 ? -5.175 -6.094 -2.082 1.00 92.44 89 VAL A CA 1
ATOM 678 C C . VAL A 1 89 ? -5.293 -6.967 -0.842 1.00 92.44 89 VAL A C 1
ATOM 680 O O . VAL A 1 89 ? -4.308 -7.549 -0.393 1.00 92.44 89 VAL A O 1
ATOM 683 N N . GLU A 1 90 ? -6.503 -7.049 -0.306 1.00 91.62 90 GLU A N 1
ATOM 684 C CA . GLU A 1 90 ? -6.911 -8.000 0.721 1.00 91.62 90 GLU A CA 1
ATOM 685 C C . GLU A 1 90 ? -7.771 -9.080 0.071 1.00 91.62 90 GLU A C 1
ATOM 687 O O . GLU A 1 90 ? -8.734 -8.767 -0.632 1.00 91.62 90 GLU A O 1
ATOM 692 N N . GLY A 1 91 ? -7.438 -10.340 0.335 1.00 87.12 91 GLY A N 1
ATOM 693 C CA . GLY A 1 91 ? -8.051 -11.501 -0.294 1.00 87.12 91 GLY A CA 1
ATOM 694 C C . GLY A 1 91 ? -7.193 -12.087 -1.413 1.00 87.12 91 GLY A C 1
ATOM 695 O O . GLY A 1 91 ? -6.206 -11.501 -1.861 1.00 87.12 91 GLY A O 1
ATOM 696 N N . ALA A 1 92 ? -7.583 -13.278 -1.864 1.00 82.50 92 ALA A N 1
ATOM 697 C CA . ALA A 1 92 ? -6.980 -13.884 -3.042 1.00 82.50 92 ALA A CA 1
ATOM 698 C C . ALA A 1 92 ? -7.394 -13.110 -4.303 1.00 82.50 92 ALA A C 1
ATOM 700 O O . ALA A 1 92 ? -8.484 -12.546 -4.361 1.00 82.50 92 ALA A O 1
ATOM 701 N N . MET A 1 93 ? -6.564 -13.130 -5.349 1.00 77.69 93 MET A N 1
ATOM 702 C CA . MET A 1 93 ? -6.909 -12.484 -6.627 1.00 77.69 93 MET A CA 1
ATOM 703 C C . MET A 1 93 ? -8.183 -13.058 -7.279 1.00 77.69 93 MET A C 1
ATOM 705 O O . MET A 1 93 ? -8.845 -12.349 -8.035 1.00 77.69 93 MET A O 1
ATOM 709 N N . ASP A 1 94 ? -8.525 -14.313 -6.967 1.00 80.75 94 ASP A N 1
ATOM 710 C CA . ASP A 1 94 ? -9.745 -15.007 -7.411 1.00 80.75 94 ASP A CA 1
ATOM 711 C C . ASP A 1 94 ? -10.953 -14.751 -6.486 1.00 80.75 94 ASP A C 1
ATOM 713 O O . ASP A 1 94 ? -12.076 -15.146 -6.788 1.00 80.75 94 ASP A O 1
ATOM 717 N N . ASP A 1 95 ? -10.746 -14.075 -5.352 1.00 83.19 95 ASP A N 1
ATOM 718 C CA . ASP A 1 95 ? -11.812 -13.809 -4.395 1.00 83.19 95 ASP A CA 1
ATOM 719 C C . ASP A 1 95 ? -12.697 -12.638 -4.879 1.00 83.19 95 ASP A C 1
ATOM 721 O O . ASP A 1 95 ? -12.197 -11.532 -5.132 1.00 83.19 95 ASP A O 1
ATOM 725 N N . PRO A 1 96 ? -14.021 -12.834 -5.026 1.00 79.88 96 PRO A N 1
ATOM 726 C CA . PRO A 1 96 ? -14.928 -11.776 -5.467 1.00 79.88 96 PRO A CA 1
ATOM 727 C C . PRO A 1 96 ? -15.180 -10.711 -4.389 1.00 79.88 96 PRO A C 1
ATOM 729 O O . PRO A 1 96 ? -15.627 -9.615 -4.721 1.00 79.88 96 PRO A O 1
ATOM 732 N N . ALA A 1 97 ? -14.892 -11.003 -3.117 1.00 85.81 97 ALA A N 1
ATOM 733 C CA . ALA A 1 97 ? -14.952 -10.049 -2.013 1.00 85.81 97 ALA A CA 1
ATOM 734 C C . ALA A 1 97 ? -13.598 -9.354 -1.768 1.00 85.81 97 ALA A C 1
ATOM 736 O O . ALA A 1 97 ? -13.422 -8.711 -0.730 1.00 85.81 97 ALA A O 1
ATOM 737 N N . GLN A 1 98 ? -12.658 -9.440 -2.722 1.00 89.38 98 GLN A N 1
ATOM 738 C CA . GLN A 1 98 ? -11.368 -8.763 -2.620 1.00 89.38 98 GLN A CA 1
ATOM 739 C C . GLN A 1 98 ? -11.546 -7.259 -2.380 1.00 89.38 98 GLN A C 1
ATOM 741 O O . GLN A 1 98 ? -12.273 -6.565 -3.100 1.00 89.38 98 GLN A O 1
ATOM 746 N N . ARG A 1 99 ? -10.834 -6.730 -1.384 1.00 91.00 99 ARG A N 1
ATOM 747 C CA . ARG A 1 99 ? -10.769 -5.285 -1.141 1.00 91.00 99 ARG A CA 1
ATOM 748 C C . ARG A 1 99 ? -9.469 -4.749 -1.696 1.00 91.00 99 ARG A C 1
ATOM 750 O O . ARG A 1 99 ? -8.412 -5.346 -1.518 1.00 91.00 99 ARG A O 1
ATOM 757 N N . ARG A 1 100 ? -9.541 -3.618 -2.395 1.00 91.38 100 ARG A N 1
ATOM 758 C CA . ARG A 1 100 ? -8.380 -3.005 -3.044 1.00 91.38 100 ARG A CA 1
ATOM 759 C C . ARG A 1 100 ? -8.262 -1.543 -2.656 1.00 91.38 100 ARG A C 1
ATOM 761 O O . ARG A 1 100 ? -9.194 -0.774 -2.860 1.00 91.38 100 ARG A O 1
ATOM 768 N N . GLY A 1 101 ? -7.110 -1.179 -2.109 1.00 91.62 101 GLY A N 1
ATOM 769 C CA . GLY A 1 101 ? -6.726 0.196 -1.819 1.00 91.62 101 GLY A CA 1
ATOM 770 C C . GLY A 1 101 ? -5.748 0.680 -2.879 1.00 91.62 101 GLY A C 1
ATOM 771 O O . GLY A 1 101 ? -4.927 -0.098 -3.359 1.00 91.62 101 GLY A O 1
ATOM 772 N N . ALA A 1 102 ? -5.832 1.951 -3.258 1.00 91.75 102 ALA A N 1
ATOM 773 C CA . ALA A 1 102 ? -4.929 2.565 -4.223 1.00 91.75 102 ALA A CA 1
ATOM 774 C C . ALA A 1 102 ? -4.349 3.853 -3.645 1.00 91.75 102 ALA A C 1
ATOM 776 O O . ALA A 1 102 ? -5.079 4.651 -3.061 1.00 91.75 102 ALA A O 1
ATOM 777 N N . MET A 1 103 ? -3.062 4.085 -3.870 1.00 92.25 103 MET A N 1
ATOM 778 C CA . MET A 1 103 ? -2.382 5.328 -3.520 1.00 92.25 103 MET A CA 1
ATOM 779 C C . MET A 1 103 ? -1.395 5.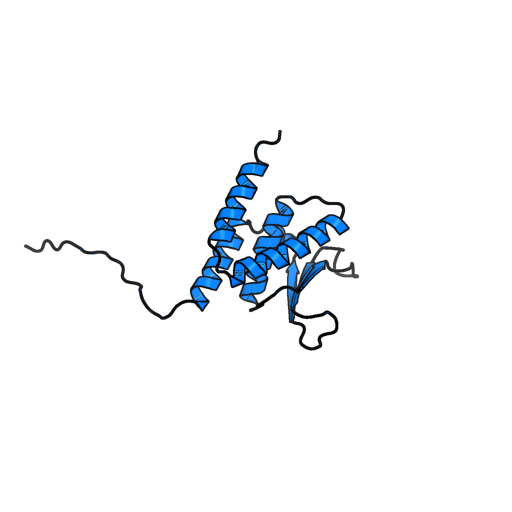694 -4.626 1.00 92.25 103 MET A C 1
ATOM 781 O O . MET A 1 103 ? -0.876 4.837 -5.342 1.00 92.25 103 MET A O 1
ATOM 785 N N . ASN A 1 104 ? -1.159 6.989 -4.808 1.00 92.69 104 ASN A N 1
ATOM 786 C CA . ASN A 1 104 ? -0.127 7.452 -5.725 1.00 92.69 104 ASN A CA 1
ATOM 787 C C . ASN A 1 104 ? 1.246 7.105 -5.139 1.00 92.69 104 ASN A C 1
ATOM 789 O O . ASN A 1 104 ? 1.542 7.477 -4.007 1.00 92.69 104 ASN A O 1
ATOM 793 N N . THR A 1 105 ? 2.107 6.445 -5.913 1.00 90.25 105 THR A N 1
ATOM 794 C CA . THR A 1 105 ? 3.447 6.043 -5.458 1.00 90.25 105 THR A CA 1
ATOM 795 C C . THR A 1 105 ? 4.253 7.257 -4.998 1.00 90.25 105 THR A C 1
ATOM 797 O O . THR A 1 105 ? 4.917 7.221 -3.970 1.00 90.25 105 THR A O 1
ATOM 800 N N . MET A 1 106 ? 4.137 8.377 -5.716 1.00 89.12 106 MET A N 1
ATOM 801 C CA . MET A 1 106 ? 4.769 9.643 -5.329 1.00 89.12 106 MET A CA 1
ATOM 802 C C . MET A 1 106 ? 4.281 10.175 -3.976 1.00 89.12 106 MET A C 1
ATOM 804 O O . MET A 1 106 ? 5.054 10.824 -3.281 1.00 89.12 106 MET A O 1
ATOM 808 N N . ASP A 1 107 ? 3.026 9.918 -3.610 1.00 89.50 107 ASP A N 1
ATOM 809 C CA . ASP A 1 107 ? 2.452 10.338 -2.329 1.00 89.50 107 ASP A CA 1
ATOM 810 C C . ASP A 1 107 ? 2.998 9.462 -1.194 1.00 89.50 107 ASP A C 1
ATOM 812 O O . ASP A 1 107 ? 3.548 9.979 -0.224 1.00 89.50 107 ASP A O 1
ATOM 816 N N . ALA A 1 108 ? 3.021 8.141 -1.416 1.00 89.50 108 ALA A N 1
ATOM 817 C CA . ALA A 1 108 ? 3.627 7.167 -0.507 1.00 89.50 108 ALA A CA 1
ATOM 818 C C . ALA A 1 108 ? 5.126 7.422 -0.252 1.00 89.50 108 ALA A C 1
ATOM 820 O O . ALA A 1 108 ? 5.655 7.096 0.804 1.00 89.50 108 ALA A O 1
ATOM 821 N N . LEU A 1 109 ? 5.833 7.995 -1.228 1.00 89.25 109 LEU A N 1
ATOM 822 C CA . LEU A 1 109 ? 7.251 8.349 -1.104 1.00 89.25 109 LEU A CA 1
ATOM 823 C C . LEU A 1 109 ? 7.480 9.747 -0.515 1.00 89.25 109 LEU A C 1
ATOM 825 O O . LEU A 1 109 ? 8.563 10.026 0.009 1.00 89.25 109 LEU A O 1
ATOM 829 N N . ARG A 1 110 ? 6.489 10.639 -0.637 1.00 88.94 110 ARG A N 1
ATOM 830 C CA . ARG A 1 110 ? 6.547 12.012 -0.124 1.00 88.94 110 ARG A CA 1
ATOM 831 C C . ARG A 1 110 ? 6.323 12.043 1.382 1.00 88.94 110 ARG A C 1
ATOM 833 O O . ARG A 1 110 ? 6.977 12.832 2.062 1.00 88.94 110 ARG A O 1
ATOM 840 N N . SER A 1 111 ? 5.418 11.211 1.889 1.00 83.06 111 SER A N 1
ATOM 841 C CA . SER A 1 111 ? 5.158 11.110 3.319 1.00 83.06 111 SER A CA 1
ATOM 842 C C . SER A 1 111 ? 6.377 10.541 4.054 1.00 83.06 111 SER A C 1
ATOM 844 O O . SER A 1 111 ? 6.904 9.493 3.674 1.00 83.06 111 SER A O 1
ATOM 846 N N . PRO A 1 112 ? 6.864 11.213 5.111 1.00 84.62 112 PRO A N 1
ATOM 847 C CA . PRO A 1 112 ? 7.933 10.656 5.921 1.00 84.62 112 PRO A CA 1
ATOM 848 C C . PRO A 1 112 ? 7.431 9.418 6.673 1.00 84.62 112 PRO A C 1
ATOM 850 O O . PRO A 1 112 ? 6.283 9.358 7.125 1.00 84.62 112 PRO A O 1
ATOM 853 N N . GLU A 1 113 ? 8.316 8.431 6.830 1.00 85.88 113 GLU A N 1
ATOM 854 C CA . GLU A 1 113 ? 8.002 7.171 7.515 1.00 85.88 113 GLU A CA 1
ATOM 855 C C . GLU A 1 113 ? 7.489 7.430 8.934 1.00 85.88 113 GLU A C 1
ATOM 857 O O . GLU A 1 113 ? 6.438 6.917 9.304 1.00 85.88 113 GLU A O 1
ATOM 862 N N . ALA A 1 114 ? 8.193 8.271 9.696 1.00 84.00 114 ALA A N 1
ATOM 863 C CA . ALA A 1 114 ? 7.841 8.576 11.079 1.00 84.00 114 ALA A CA 1
ATOM 864 C C . ALA A 1 114 ? 6.420 9.148 11.214 1.00 84.00 114 ALA A C 1
ATOM 866 O O . ALA A 1 114 ? 5.682 8.733 12.097 1.00 84.00 114 ALA A O 1
ATOM 867 N N . GLU A 1 115 ? 6.001 10.049 10.319 1.00 86.81 115 GLU A N 1
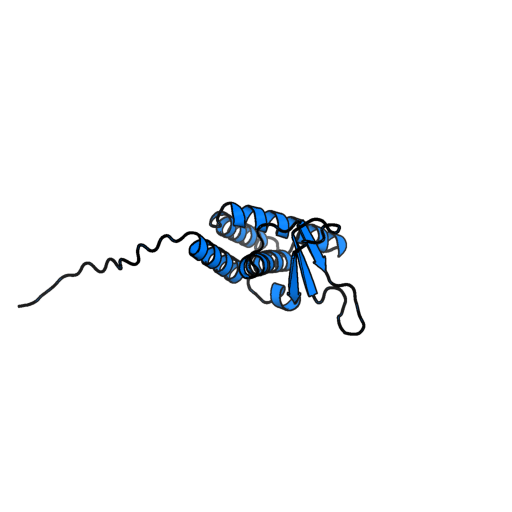ATOM 868 C CA . GLU A 1 115 ? 4.638 10.600 10.337 1.00 86.81 115 GLU A CA 1
ATOM 869 C C . GLU A 1 115 ? 3.597 9.543 9.959 1.00 86.81 115 GLU A C 1
ATOM 871 O O . GLU A 1 115 ? 2.518 9.491 10.545 1.00 86.81 115 GLU A O 1
ATOM 876 N N . SER A 1 116 ? 3.926 8.674 9.001 1.00 89.62 116 SER A N 1
ATOM 877 C CA . SER A 1 116 ? 3.034 7.590 8.590 1.00 89.62 116 SER A CA 1
ATOM 878 C C . SER A 1 116 ? 2.842 6.582 9.727 1.00 89.62 116 SER A C 1
ATOM 880 O O . SER A 1 116 ? 1.713 6.237 10.061 1.00 89.62 116 SER A O 1
ATOM 882 N N . LEU A 1 117 ? 3.924 6.164 10.390 1.00 85.94 117 LEU A N 1
ATOM 883 C CA . LEU A 1 117 ? 3.846 5.296 11.567 1.00 85.94 117 LEU A CA 1
ATOM 884 C C . LEU A 1 117 ? 3.078 5.976 12.706 1.00 85.94 117 LEU A C 1
ATOM 886 O O . LEU A 1 117 ? 2.212 5.334 13.292 1.00 85.94 117 LEU A O 1
ATOM 890 N N . HIS A 1 118 ? 3.290 7.281 12.917 1.00 85.19 118 HIS A N 1
ATOM 891 C CA . HIS A 1 118 ? 2.560 8.049 13.926 1.00 85.19 118 HIS A CA 1
ATOM 892 C C . HIS A 1 118 ? 1.055 8.168 13.644 1.00 85.19 118 HIS A C 1
ATOM 894 O O . HIS A 1 118 ? 0.214 8.138 14.543 1.00 85.19 118 HIS A O 1
ATOM 900 N N . ARG A 1 119 ? 0.663 8.253 12.370 1.00 86.44 119 ARG A N 1
ATOM 901 C CA . ARG A 1 119 ? -0.753 8.153 12.000 1.00 86.44 119 ARG A CA 1
ATOM 902 C C . ARG A 1 119 ? -1.284 6.736 12.149 1.00 86.44 119 ARG A C 1
ATOM 904 O O . ARG A 1 119 ? -2.418 6.566 12.590 1.00 86.44 119 ARG A O 1
ATOM 911 N N . ALA A 1 120 ? -0.487 5.726 11.818 1.00 86.00 120 ALA A N 1
ATOM 912 C CA . ALA A 1 120 ? -0.889 4.341 11.987 1.00 86.00 120 ALA A CA 1
ATOM 913 C C . ALA A 1 120 ? -1.147 4.011 13.466 1.00 86.00 120 ALA A C 1
ATOM 915 O O . ALA A 1 120 ? -2.201 3.458 13.761 1.00 86.00 120 ALA A O 1
ATOM 916 N N . GLU A 1 121 ? -0.279 4.394 14.406 1.00 83.25 121 GLU A N 1
ATOM 917 C CA . GLU A 1 121 ? -0.538 4.213 15.848 1.00 83.25 121 GLU A CA 1
ATOM 918 C C . GLU A 1 121 ? -1.816 4.946 16.294 1.00 83.25 121 GLU A C 1
ATOM 920 O O . GLU A 1 121 ? -2.665 4.344 16.950 1.00 83.25 121 GLU A O 1
ATOM 925 N N . ALA A 1 122 ? -2.032 6.194 15.858 1.00 83.44 122 ALA A N 1
ATOM 926 C CA . ALA A 1 122 ? -3.200 6.984 16.249 1.00 83.44 122 ALA A CA 1
ATOM 927 C C . ALA A 1 122 ? -4.519 6.359 15.761 1.00 83.44 122 ALA A C 1
ATOM 929 O O . ALA A 1 122 ? -5.530 6.384 16.470 1.00 83.44 122 ALA A O 1
ATOM 930 N N . LEU A 1 123 ? -4.501 5.753 14.569 1.00 82.44 123 LEU A N 1
ATOM 931 C CA . LEU A 1 123 ? -5.627 4.996 14.023 1.00 82.44 123 LEU A CA 1
ATOM 932 C C . LEU A 1 123 ? -5.889 3.699 14.810 1.00 82.44 123 LEU A C 1
ATOM 934 O O . LEU A 1 123 ? -7.041 3.293 14.912 1.00 82.44 123 LEU A O 1
ATOM 938 N N . ALA A 1 124 ? -4.859 3.060 15.384 1.00 71.81 124 ALA A N 1
ATOM 939 C CA . ALA A 1 124 ? -5.030 1.894 16.269 1.00 71.81 124 ALA A CA 1
ATOM 940 C C . ALA A 1 124 ? -5.621 2.306 17.612 1.00 71.81 124 ALA A C 1
ATOM 942 O O . ALA A 1 124 ? -6.634 1.766 18.046 1.00 71.81 124 ALA A O 1
ATOM 943 N N . ALA A 1 125 ? -5.039 3.342 18.218 1.00 67.75 125 ALA A N 1
ATOM 944 C CA . ALA A 1 125 ? -5.483 3.861 19.499 1.00 67.75 125 ALA A CA 1
ATOM 945 C C . ALA A 1 125 ? -6.976 4.222 19.478 1.00 67.75 125 ALA A C 1
ATOM 947 O O . ALA A 1 125 ? -7.662 3.978 20.462 1.00 67.75 125 ALA A O 1
ATOM 948 N N . ASN A 1 126 ? -7.503 4.727 18.353 1.00 61.62 126 ASN A N 1
ATOM 949 C CA . ASN A 1 126 ? -8.934 5.017 18.189 1.00 61.62 126 ASN A CA 1
ATOM 950 C C . ASN A 1 126 ? -9.839 3.769 18.217 1.00 61.62 126 ASN A C 1
ATOM 952 O O . ASN A 1 126 ? -10.969 3.850 18.692 1.00 61.62 126 ASN A O 1
ATOM 956 N N . LEU A 1 127 ? -9.364 2.622 17.722 1.00 55.59 127 LEU A N 1
ATOM 957 C CA . LEU A 1 127 ? -10.102 1.350 17.724 1.00 55.59 127 LEU A CA 1
ATOM 958 C C . LEU A 1 127 ? -10.074 0.658 19.098 1.00 55.59 127 LEU A C 1
ATOM 960 O O . LEU A 1 127 ? -10.943 -0.160 19.393 1.00 55.59 127 LEU A O 1
ATOM 964 N N . GLU A 1 128 ? -9.101 1.007 19.941 1.00 52.00 128 GLU A N 1
ATOM 965 C CA . GLU A 1 128 ? -8.836 0.378 21.241 1.00 52.00 128 GLU A CA 1
ATOM 966 C C . GLU A 1 128 ? -9.280 1.230 22.447 1.00 52.00 128 GLU A C 1
ATOM 968 O O . GLU A 1 128 ? -9.009 0.856 23.588 1.00 52.00 128 GLU A O 1
ATOM 973 N N . GLN A 1 129 ? -10.008 2.340 22.244 1.00 45.44 129 GLN A N 1
ATOM 974 C CA . GLN A 1 129 ? -10.575 3.112 23.359 1.00 45.44 129 GLN A CA 1
ATOM 975 C C . GLN A 1 129 ? -11.940 2.561 23.822 1.00 45.44 129 GLN A C 1
ATOM 977 O O . GLN A 1 129 ? -12.951 2.768 23.147 1.00 45.44 129 GLN A O 1
ATOM 982 N N . PRO A 1 130 ? -12.060 2.014 25.046 1.00 49.28 130 PRO A N 1
ATOM 983 C CA . PRO A 1 130 ? -13.169 2.399 25.908 1.00 49.28 130 PRO A CA 1
ATOM 984 C C . PRO A 1 130 ? -13.016 3.896 26.269 1.00 49.28 130 PRO A C 1
ATOM 986 O O . PRO A 1 130 ? -11.896 4.360 26.495 1.00 49.28 130 PRO A O 1
ATOM 989 N N . PRO A 1 131 ? -14.101 4.691 26.338 1.00 46.69 131 PRO A N 1
ATOM 990 C CA . PRO A 1 131 ? -14.020 6.112 26.668 1.00 46.69 131 PRO A CA 1
ATOM 991 C C . PRO A 1 131 ? -13.697 6.304 28.158 1.00 46.69 131 PRO A C 1
ATOM 993 O O . PRO A 1 131 ? -14.591 6.458 28.979 1.00 46.69 131 PRO A O 1
ATOM 996 N N . ALA A 1 132 ? -12.417 6.267 28.519 1.00 52.41 132 ALA A N 1
ATOM 997 C CA . ALA A 1 132 ? -11.832 6.785 29.759 1.00 52.41 132 ALA A CA 1
ATOM 998 C C . ALA A 1 132 ? -10.308 6.668 29.561 1.00 52.41 132 ALA A C 1
ATOM 1000 O O . ALA A 1 132 ? -9.811 5.579 29.327 1.00 52.41 132 ALA A O 1
ATOM 1001 N N . GLN A 1 133 ? -9.474 7.700 29.593 1.00 46.25 133 GLN A N 1
ATOM 1002 C CA . GLN A 1 133 ? -9.312 8.656 30.674 1.00 46.25 133 GLN A CA 1
ATOM 1003 C C . GLN A 1 133 ? -8.559 9.878 30.120 1.00 46.25 133 GLN A C 1
ATOM 1005 O O . GLN A 1 133 ? -7.333 9.916 30.092 1.00 46.25 133 GLN A O 1
ATOM 1010 N N . GLN A 1 134 ? -9.292 10.913 29.714 1.00 51.84 134 GLN A N 1
ATOM 1011 C CA . GLN A 1 134 ? -8.768 12.275 29.775 1.00 51.84 134 GLN A CA 1
ATOM 1012 C C . GLN A 1 134 ? -8.951 12.762 31.217 1.00 51.84 134 GLN A C 1
ATOM 1014 O O . GLN A 1 134 ? -9.881 13.502 31.517 1.00 51.84 134 GLN A O 1
ATOM 1019 N N . VAL A 1 135 ? -8.095 12.318 32.138 1.00 52.97 135 VAL A N 1
ATOM 1020 C CA . VAL A 1 135 ? -7.870 13.067 33.379 1.00 52.97 135 VAL A CA 1
ATOM 1021 C C . VAL A 1 135 ? -6.519 13.737 33.239 1.00 52.97 135 VAL A C 1
ATOM 1023 O O . VAL A 1 135 ? -5.470 13.157 33.494 1.00 52.97 135 VAL A O 1
ATOM 1026 N N . HIS A 1 136 ? -6.566 14.981 32.764 1.00 50.66 136 HIS A N 1
ATOM 1027 C CA . HIS A 1 136 ? -5.516 15.944 33.040 1.00 50.66 136 HIS A CA 1
ATOM 1028 C C . HIS A 1 136 ? -5.305 15.951 34.557 1.00 50.66 136 HIS A C 1
ATOM 1030 O O . HIS A 1 136 ? -6.082 16.553 35.296 1.00 50.66 136 HIS A O 1
ATOM 1036 N N . ALA A 1 137 ? -4.267 15.261 35.020 1.00 54.28 137 ALA A N 1
ATOM 1037 C CA . ALA A 1 137 ? -3.689 15.492 36.328 1.00 54.28 137 ALA A CA 1
ATOM 1038 C C . ALA A 1 137 ? -3.014 16.869 36.284 1.00 54.28 137 ALA A C 1
ATOM 1040 O O . ALA A 1 137 ? -1.813 16.991 36.071 1.00 54.28 137 ALA A O 1
ATOM 1041 N N . GLN A 1 138 ? -3.821 17.917 36.419 1.00 47.00 138 GLN A N 1
ATOM 1042 C CA . GLN A 1 138 ? -3.368 19.182 36.979 1.00 47.00 138 GLN A CA 1
ATOM 1043 C C . GLN A 1 138 ? -3.970 19.260 38.380 1.00 47.00 138 GLN A C 1
ATOM 1045 O O . GLN A 1 138 ? -4.963 19.941 38.628 1.00 47.00 138 GLN A O 1
ATOM 1050 N N . ASP A 1 139 ? -3.393 18.446 39.264 1.00 46.41 139 ASP A N 1
ATOM 1051 C CA . ASP A 1 139 ? -3.473 18.653 40.704 1.00 46.41 139 ASP A CA 1
ATOM 1052 C C . ASP A 1 139 ? -2.803 20.002 41.012 1.00 46.41 139 ASP A C 1
ATOM 1054 O O . ASP A 1 139 ? -1.731 20.307 40.486 1.00 46.41 139 ASP A O 1
ATOM 1058 N N . GLY A 1 140 ? -3.519 20.852 41.750 1.00 48.16 140 GLY A N 1
ATOM 1059 C CA . GLY A 1 140 ? -3.204 22.265 41.958 1.00 48.16 140 GLY A CA 1
ATOM 1060 C C . GLY A 1 140 ? -1.966 22.533 42.829 1.00 48.16 140 GLY A C 1
ATOM 1061 O O . GLY A 1 140 ? -1.185 21.646 43.153 1.00 48.16 140 GLY A O 1
ATOM 1062 N N . PRO A 1 141 ? -1.816 23.784 43.291 1.00 55.78 141 PRO A N 1
ATOM 1063 C CA . PRO A 1 141 ? -2.577 24.104 44.491 1.00 55.78 141 PRO A CA 1
ATOM 1064 C C . PRO A 1 141 ? -3.321 25.438 44.418 1.00 55.78 141 PRO A C 1
ATOM 1066 O O . PRO A 1 141 ? -2.832 26.454 43.925 1.00 55.78 141 PRO A O 1
ATOM 1069 N N . SER A 1 142 ? -4.514 25.421 45.013 1.00 55.22 142 SER A N 1
ATOM 1070 C CA . SER A 1 142 ? -5.184 26.595 45.557 1.00 55.22 142 SER A CA 1
ATOM 1071 C C . SER A 1 142 ? -4.236 27.409 46.435 1.00 55.22 142 SER A C 1
ATOM 1073 O O . SER A 1 142 ? -3.754 26.912 47.448 1.00 55.22 142 SER A O 1
ATOM 1075 N N . PHE A 1 143 ? -4.106 28.698 46.139 1.00 58.75 143 PHE A N 1
ATOM 1076 C CA . PHE A 1 143 ? -3.874 29.699 47.175 1.00 58.75 143 PHE A CA 1
ATOM 1077 C C . PHE A 1 143 ? -4.925 30.798 47.035 1.00 58.75 143 PHE A C 1
ATOM 1079 O O . PHE A 1 143 ? -4.751 31.791 46.336 1.00 58.75 143 PHE A O 1
ATOM 1086 N N . SER A 1 144 ? -6.057 30.572 47.700 1.00 57.47 144 SER A N 1
ATOM 1087 C CA . SER A 1 144 ? -6.939 31.638 48.162 1.00 57.47 144 SER A CA 1
ATOM 1088 C C . SER A 1 144 ? -6.601 31.905 49.623 1.00 57.47 144 SER A C 1
ATOM 1090 O O . SER A 1 144 ? -6.863 31.038 50.455 1.00 57.47 144 SER A O 1
ATOM 1092 N N . ARG A 1 145 ? -6.019 33.071 49.919 1.00 54.66 145 ARG A N 1
ATOM 1093 C CA . ARG A 1 145 ? -6.459 34.024 50.954 1.00 54.66 145 ARG A CA 1
ATOM 1094 C C . ARG A 1 145 ? -5.439 35.142 51.139 1.00 54.66 145 ARG A C 1
ATOM 1096 O O . ARG A 1 145 ? -4.235 34.827 51.220 1.00 54.66 145 ARG A O 1
#

Foldseek 3Di:
DPPPVVVVVVVLVVLLVLADPQLVQQLVQLLVQLCVVCVVVVHHDDQLSLLLSLLVSLQCLVQPHSHFNHKDWDDDDPPDHTRQKIKTWDDDPPDPPIDITIDGSVVSSVGHSVVSSVSSRVSVVVVPDPPDDPPPPPPDDDDDD

Sequence (145 aa):
MVADDSLSVQRTASSVAELGNADRSLYMQIRAGVERLDAESGKQWDESSQRMSASLLVLAKEQGFSRVDHVVLNNPTESLARGEKVFIVEGAMDDPAQRRGAMNTMDALRSPEAESLHRAEALAANLEQPPAQQVHAQDGPSFSR

Secondary structure (DSSP, 8-state):
--SSHHHHHHHHHHHHHSS-HHHHHHHHHHHHHHHHHHHHTT----HHHHHHHHHHHHHHHHTT-S---EEEEPPP-SSS-TTSEEEEEES-TT-TT-EEEEEEHHHHHHS-HHHHHHHHHHHHHHHS--S--------------

Radius of gyration: 19.17 Å; chains: 1; bounding box: 45×49×73 Å

pLDDT: mean 79.88, std 14.83, range [41.31, 93.31]